Protein AF-A3VZJ2-F1 (afdb_monomer)

Radius of gyration: 33.28 Å; Cα contacts (8 Å, |Δi|>4): 11; chains: 1; bounding box: 48×32×100 Å

pLDDT: mean 75.69, std 14.57, range [44.88, 96.19]

Mean predicted aligned error: 19.46 Å

Secondary structure (DSSP, 8-state):
--SHHHHHTTHHHHHHHHHHSPPPPPHHHHHHHHHHHHHHHHHHHHHHHHHHHS----HHHHHHHHHTSHHHHHHHHHHHHHHHHHHH---TTS---TTHHHHHHH-HHHHHHHTS--

Foldseek 3Di:
DPDVVVVCPPCVVVVVVCVVPPDDDDPVVVVVVVVVVVVVVVVVVVVVVVVVVDDDPDPVRVVCVVCPHPVSVVVVVVVVVVCVVVVVPDPPVVVPPPPVVVCCVPPVPVVVVVVPPD

Sequence (118 aa):
MSDKDQDFAGLGAFFDAARAHPPAPSAELLARVLSDAEAEQVWITRRAETARAAPRAGLLEQLYRLLGGWPAMAGLTTAVVAGVWIGTALPEGLSGSGEAAYLVDITPEAVFELAGDF

Structure (mmCIF, N/CA/C/O backbone):
data_AF-A3VZJ2-F1
#
_entry.id   AF-A3VZJ2-F1
#
loop_
_atom_site.group_PDB
_atom_site.id
_atom_site.type_symbol
_atom_site.label_atom_id
_atom_site.label_alt_id
_atom_site.label_comp_id
_atom_site.label_asym_id
_atom_site.label_entity_id
_atom_site.label_seq_id
_atom_site.pdbx_PDB_ins_code
_atom_site.Cartn_x
_atom_site.Cartn_y
_atom_site.Cartn_z
_atom_site.occupancy
_atom_site.B_iso_or_equiv
_atom_site.auth_seq_id
_atom_site.auth_comp_id
_atom_site.auth_asym_id
_atom_site.auth_atom_id
_atom_site.pdbx_PDB_model_num
ATOM 1 N N . MET A 1 1 ? -18.557 -21.796 -16.611 1.00 44.88 1 MET A N 1
ATOM 2 C CA . MET A 1 1 ? -18.010 -20.632 -15.882 1.00 44.88 1 MET A CA 1
ATOM 3 C C . MET A 1 1 ? -19.068 -19.531 -15.889 1.00 44.88 1 MET A C 1
ATOM 5 O O . MET A 1 1 ? -18.962 -18.629 -16.697 1.00 44.88 1 MET A O 1
ATOM 9 N N . SER A 1 2 ? -20.149 -19.678 -15.106 1.00 50.41 2 SER A N 1
ATOM 10 C CA . SER A 1 2 ? -21.245 -18.683 -15.037 1.00 50.41 2 SER A CA 1
ATOM 11 C C . SER A 1 2 ? -22.181 -18.909 -13.832 1.00 50.41 2 SER A C 1
ATOM 13 O O . SER A 1 2 ? -23.387 -18.725 -13.951 1.00 50.41 2 SER A O 1
ATOM 15 N N . ASP A 1 3 ? -21.645 -19.363 -12.695 1.00 53.91 3 ASP A N 1
ATOM 16 C CA . ASP A 1 3 ? -22.448 -19.612 -11.478 1.00 53.91 3 ASP A CA 1
ATOM 17 C C . ASP A 1 3 ? -22.149 -18.589 -10.362 1.00 53.91 3 ASP A C 1
ATOM 19 O O . ASP A 1 3 ? -22.983 -18.302 -9.518 1.00 53.91 3 ASP A O 1
ATOM 23 N N . LYS A 1 4 ? -20.974 -17.939 -10.397 1.00 58.81 4 LYS A N 1
ATOM 24 C CA . LYS A 1 4 ? -20.523 -17.030 -9.325 1.00 58.81 4 LYS A CA 1
ATOM 25 C C . LYS A 1 4 ? -21.145 -15.631 -9.389 1.00 58.81 4 LYS A C 1
ATOM 27 O O . LYS A 1 4 ? -21.151 -14.938 -8.382 1.00 58.81 4 LYS A O 1
ATOM 32 N N . ASP A 1 5 ? -21.658 -15.212 -10.546 1.00 56.81 5 ASP A N 1
ATOM 33 C CA . ASP A 1 5 ? -22.167 -13.846 -10.741 1.00 56.81 5 ASP A CA 1
ATOM 34 C C . ASP A 1 5 ? -23.606 -13.667 -10.223 1.00 56.81 5 ASP A C 1
ATOM 36 O O . ASP A 1 5 ? -24.019 -12.550 -9.912 1.00 56.81 5 ASP A O 1
ATOM 40 N N . GLN A 1 6 ? -24.362 -14.763 -10.076 1.00 59.91 6 GLN A N 1
ATOM 41 C CA . GLN A 1 6 ? -25.724 -14.724 -9.531 1.00 59.91 6 GLN A CA 1
ATOM 42 C C . GLN A 1 6 ? -25.730 -14.565 -8.004 1.00 59.91 6 GLN A C 1
ATOM 44 O O . GLN A 1 6 ? -26.583 -13.850 -7.478 1.00 59.91 6 GLN A O 1
ATOM 49 N N . ASP A 1 7 ? -24.740 -15.136 -7.309 1.00 61.69 7 ASP A N 1
ATOM 50 C CA . ASP A 1 7 ? -24.616 -15.062 -5.846 1.00 61.69 7 ASP A CA 1
ATOM 51 C C . ASP A 1 7 ? -24.495 -13.619 -5.328 1.00 61.69 7 ASP A C 1
ATOM 53 O O . A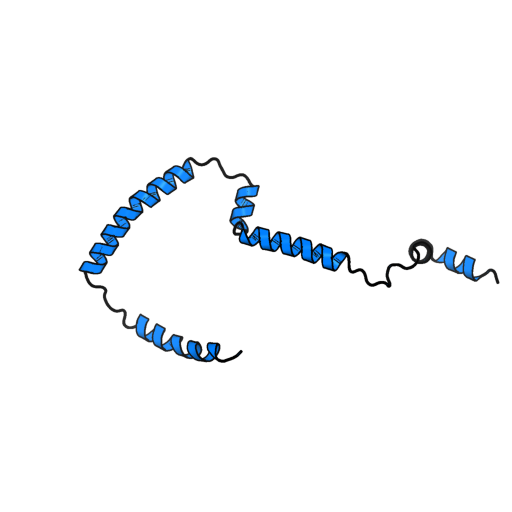SP A 1 7 ? -25.000 -13.301 -4.251 1.00 61.69 7 ASP A O 1
ATOM 57 N N . PHE A 1 8 ? -23.863 -12.718 -6.092 1.00 66.19 8 PHE A N 1
ATOM 58 C CA . PHE A 1 8 ? -23.605 -11.343 -5.649 1.00 66.19 8 PHE A CA 1
ATOM 59 C C . PHE A 1 8 ? -24.673 -10.319 -6.051 1.00 66.19 8 PHE A C 1
ATOM 61 O O . PHE A 1 8 ? -24.736 -9.239 -5.456 1.00 66.19 8 PHE A O 1
ATOM 68 N N . ALA A 1 9 ? -25.546 -10.651 -7.008 1.00 69.75 9 ALA A N 1
ATOM 69 C CA . ALA A 1 9 ? -26.524 -9.720 -7.580 1.00 69.75 9 ALA A CA 1
ATOM 70 C C . ALA A 1 9 ? -27.564 -9.200 -6.561 1.00 69.75 9 ALA A C 1
ATOM 72 O O . ALA A 1 9 ? -28.159 -8.146 -6.773 1.00 69.75 9 ALA A O 1
ATOM 73 N N . GLY A 1 10 ? -27.761 -9.900 -5.436 1.00 76.12 10 GLY A N 1
ATOM 74 C CA . GLY A 1 10 ? -28.715 -9.529 -4.382 1.00 76.12 10 GLY A CA 1
ATOM 75 C C . GLY A 1 10 ? -28.121 -8.842 -3.146 1.00 76.12 10 GLY A C 1
ATOM 76 O O . GLY A 1 10 ? -28.881 -8.328 -2.325 1.00 76.12 10 GLY A O 1
ATOM 77 N N . LEU A 1 11 ? -26.791 -8.800 -2.977 1.00 87.00 11 LEU A N 1
ATOM 78 C CA . LEU A 1 11 ? -26.179 -8.306 -1.730 1.00 87.00 11 LEU A CA 1
ATOM 79 C C . LEU A 1 11 ? -26.366 -6.806 -1.496 1.00 87.00 11 LEU A C 1
ATOM 81 O O . LEU A 1 11 ? -26.351 -6.371 -0.345 1.00 87.00 11 LEU A O 1
ATOM 85 N N . GLY A 1 12 ? -26.587 -6.022 -2.555 1.00 85.62 12 GLY A N 1
ATOM 86 C CA . GLY A 1 12 ? -26.798 -4.577 -2.444 1.00 85.62 12 GLY A CA 1
ATOM 87 C C . GLY A 1 12 ? -27.916 -4.223 -1.460 1.00 85.62 12 GLY A C 1
ATOM 88 O O . GLY A 1 12 ? -27.692 -3.448 -0.533 1.00 85.62 12 GLY A O 1
ATOM 89 N N . ALA A 1 13 ? -29.070 -4.887 -1.579 1.00 86.75 13 ALA A N 1
ATOM 90 C CA . ALA A 1 13 ? -30.209 -4.668 -0.690 1.00 86.75 13 ALA A CA 1
ATOM 91 C C . ALA A 1 13 ? -29.901 -5.035 0.776 1.00 86.75 13 ALA A C 1
ATOM 93 O O . ALA A 1 13 ? -30.327 -4.336 1.696 1.00 86.75 13 ALA A O 1
ATOM 94 N N . PHE A 1 14 ? -29.115 -6.093 1.010 1.00 86.81 14 PHE A N 1
ATOM 95 C CA . PHE A 1 14 ? -28.681 -6.479 2.356 1.00 86.81 14 PHE A CA 1
ATOM 96 C C . PHE A 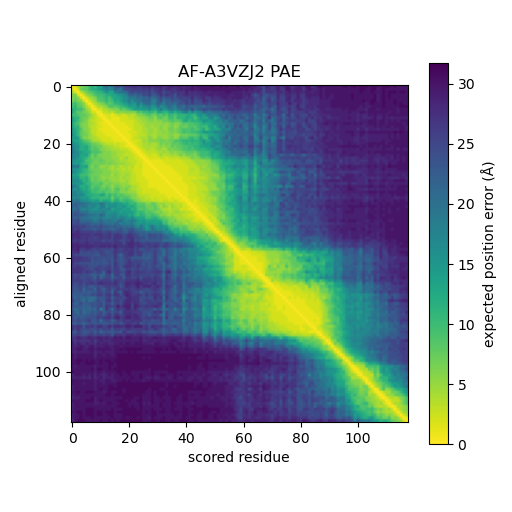1 14 ? -27.685 -5.474 2.954 1.00 86.81 14 PHE A C 1
ATOM 98 O O . PHE A 1 14 ? -27.781 -5.145 4.136 1.00 86.81 14 PHE A O 1
ATOM 105 N N . PHE A 1 15 ? -26.764 -4.932 2.153 1.00 90.31 15 PHE A N 1
ATOM 106 C CA . PHE A 1 15 ? -25.840 -3.884 2.597 1.00 90.31 15 PHE A CA 1
ATOM 107 C C . PHE A 1 15 ? -26.531 -2.539 2.841 1.00 90.31 15 PHE A C 1
ATOM 109 O O . PHE A 1 15 ? -26.120 -1.798 3.737 1.00 90.31 15 PHE A O 1
ATOM 116 N N . ASP A 1 16 ? -27.567 -2.205 2.070 1.00 91.00 16 ASP A N 1
ATOM 117 C CA . ASP A 1 16 ? -28.405 -1.026 2.311 1.00 91.00 16 ASP A CA 1
ATOM 118 C C . ASP A 1 16 ? -29.179 -1.166 3.629 1.00 91.00 16 ASP A C 1
ATOM 120 O O . ASP A 1 16 ? -29.153 -0.257 4.461 1.00 91.00 16 ASP A O 1
ATOM 124 N N . ALA A 1 17 ? -29.776 -2.335 3.880 1.00 88.12 17 ALA A N 1
ATOM 125 C CA . ALA A 1 17 ? -30.458 -2.631 5.140 1.00 88.12 17 ALA A CA 1
ATOM 126 C C . ALA A 1 17 ? -29.507 -2.583 6.351 1.00 88.12 17 ALA A C 1
ATOM 128 O O . ALA A 1 17 ? -29.858 -2.010 7.386 1.00 88.12 17 ALA A O 1
ATOM 129 N N . ALA A 1 18 ? -28.293 -3.126 6.211 1.00 87.75 18 ALA A N 1
ATOM 130 C CA . ALA A 1 18 ? -27.265 -3.094 7.252 1.00 87.75 18 ALA A CA 1
ATOM 131 C C . ALA A 1 18 ? -26.757 -1.670 7.542 1.00 87.75 18 ALA A C 1
ATOM 133 O O . ALA A 1 18 ? -26.512 -1.330 8.697 1.00 87.75 18 ALA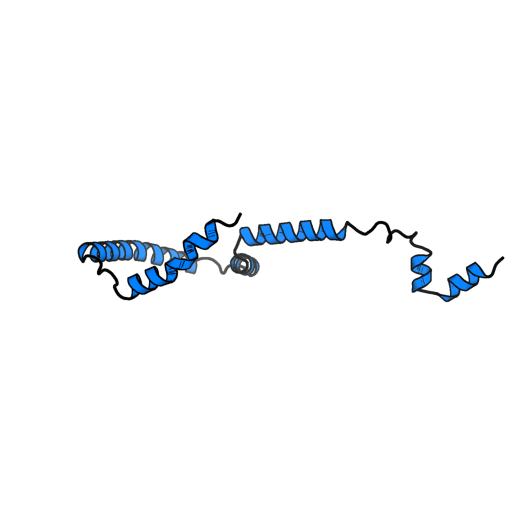 A O 1
ATOM 134 N N . ARG A 1 19 ? -26.637 -0.810 6.520 1.00 88.31 19 ARG A N 1
ATOM 135 C CA . ARG A 1 19 ? -26.285 0.610 6.703 1.00 88.31 19 ARG A CA 1
ATOM 136 C C . ARG A 1 19 ? -27.394 1.417 7.367 1.00 88.31 19 ARG A C 1
ATOM 138 O O . ARG A 1 19 ? -27.085 2.327 8.129 1.00 88.31 19 ARG A O 1
ATOM 145 N N . ALA A 1 20 ? -28.656 1.098 7.086 1.00 92.00 20 ALA A N 1
ATOM 146 C CA . ALA A 1 20 ? -29.798 1.755 7.717 1.00 92.00 20 ALA A CA 1
ATOM 147 C C . ALA A 1 20 ? -29.918 1.421 9.216 1.00 92.00 20 ALA A C 1
ATOM 149 O O . ALA A 1 20 ? -30.409 2.242 9.986 1.00 92.00 20 ALA A O 1
ATOM 150 N N . HIS A 1 21 ? -29.439 0.245 9.635 1.00 87.00 21 HIS A N 1
ATOM 151 C CA . HIS A 1 21 ? -29.499 -0.222 11.022 1.00 87.00 21 HIS A CA 1
ATOM 152 C C . HIS A 1 21 ? -28.122 -0.688 11.505 1.00 87.00 21 HIS A C 1
ATOM 154 O O . HIS A 1 21 ? -27.906 -1.889 11.699 1.00 87.00 21 HIS A O 1
ATOM 160 N N . PRO A 1 22 ? -27.170 0.242 11.696 1.00 84.19 22 PRO A N 1
ATOM 161 C CA . PRO A 1 22 ? -25.838 -0.127 12.131 1.00 84.19 22 PRO A CA 1
ATOM 162 C C . PRO A 1 22 ? -25.905 -0.678 13.564 1.00 84.19 22 PRO A C 1
ATOM 164 O O . PRO A 1 22 ? -26.420 0.000 14.459 1.00 84.19 22 PRO A O 1
ATOM 167 N N . PRO A 1 23 ? -25.388 -1.891 13.822 1.00 84.38 23 PRO A N 1
ATOM 168 C CA . PRO A 1 23 ? -25.292 -2.397 15.179 1.00 84.38 23 PRO A CA 1
ATOM 169 C C . PRO A 1 23 ? -24.307 -1.532 15.970 1.00 84.38 23 PRO A C 1
ATOM 171 O O . PRO A 1 23 ? -23.184 -1.283 15.528 1.00 84.38 23 PRO A O 1
ATOM 174 N N . ALA A 1 24 ? -24.724 -1.076 17.151 1.00 88.69 24 ALA A N 1
ATOM 175 C CA . ALA A 1 24 ? -23.835 -0.340 18.036 1.00 88.69 24 ALA A 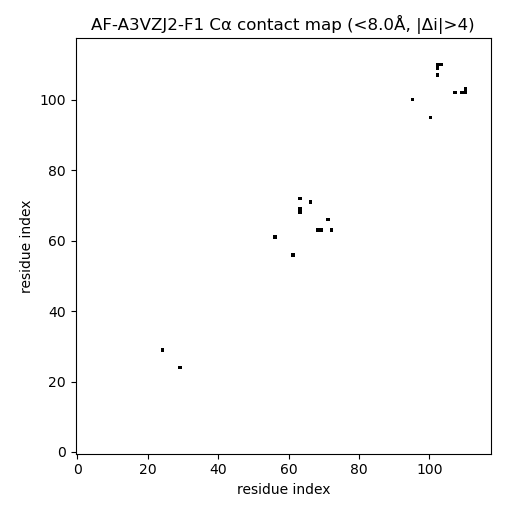CA 1
ATOM 176 C C . ALA A 1 24 ? -22.770 -1.301 18.605 1.00 88.69 24 ALA A C 1
ATOM 178 O O . ALA A 1 24 ? -23.135 -2.323 19.197 1.00 88.69 24 ALA A O 1
ATOM 179 N N . PRO A 1 25 ? -21.466 -1.010 18.445 1.00 89.25 25 PRO A N 1
ATOM 180 C CA . PRO A 1 25 ? -20.421 -1.800 19.082 1.00 89.25 25 PRO A CA 1
ATOM 181 C C . PRO A 1 25 ? -20.504 -1.659 20.607 1.00 89.25 25 PRO A C 1
ATOM 183 O O . PRO A 1 25 ? -20.909 -0.618 21.129 1.00 89.25 25 PRO A O 1
ATOM 186 N N . SER A 1 26 ? -20.105 -2.703 21.337 1.00 94.19 26 SER A N 1
ATOM 187 C CA . SER A 1 26 ? -20.060 -2.635 22.798 1.00 94.19 26 SER A CA 1
ATOM 188 C C . SER A 1 26 ? -19.001 -1.633 23.269 1.00 94.19 26 SER A C 1
ATOM 190 O O . SER A 1 26 ? -17.966 -1.441 22.625 1.00 94.19 26 SER A O 1
ATOM 192 N N . ALA A 1 27 ? -19.240 -1.007 24.423 1.00 93.75 27 ALA A N 1
ATOM 193 C CA . ALA A 1 27 ? -18.299 -0.052 25.006 1.00 93.75 27 ALA A CA 1
ATOM 194 C C . ALA A 1 27 ? -16.927 -0.691 25.295 1.00 93.75 27 ALA A C 1
ATOM 196 O O . ALA A 1 27 ? -15.895 -0.070 25.054 1.00 93.75 27 ALA A O 1
ATOM 197 N N . GLU A 1 28 ? -16.909 -1.952 25.739 1.00 95.44 28 GLU A N 1
ATOM 198 C CA . GLU A 1 28 ? -15.671 -2.707 25.973 1.00 95.44 28 GLU A CA 1
ATOM 199 C C . GLU A 1 28 ? -14.868 -2.931 24.687 1.00 95.44 28 GLU A C 1
ATOM 201 O O . GLU A 1 28 ? -13.644 -2.794 24.688 1.00 95.44 28 GLU A O 1
ATOM 206 N N . LEU A 1 29 ? -15.546 -3.239 23.573 1.00 94.00 29 LEU A N 1
ATOM 207 C CA . LEU A 1 29 ? -14.887 -3.401 22.280 1.00 94.00 29 LEU A CA 1
ATOM 208 C C . LEU A 1 29 ? -14.249 -2.084 21.835 1.00 94.00 29 LEU A C 1
ATOM 210 O O . LEU A 1 29 ? -13.087 -2.080 21.436 1.00 94.00 29 LEU A O 1
ATOM 214 N N . LEU A 1 30 ? -14.984 -0.972 21.934 1.00 96.06 30 LEU A N 1
ATOM 215 C CA . LEU A 1 30 ? -14.463 0.351 21.584 1.00 96.06 30 LEU A CA 1
ATOM 216 C C . LEU A 1 30 ? -13.261 0.740 22.448 1.00 96.06 30 LEU A C 1
ATOM 218 O O . LEU A 1 30 ? -12.265 1.218 21.909 1.00 96.06 30 LEU A O 1
ATOM 222 N N . ALA A 1 31 ? -13.320 0.495 23.758 1.00 96.19 31 ALA A N 1
ATOM 223 C CA . ALA A 1 31 ? -12.209 0.768 24.667 1.00 96.19 31 ALA A CA 1
ATOM 224 C C . ALA A 1 31 ? -10.951 -0.029 24.289 1.00 96.19 31 ALA A C 1
ATOM 226 O O . ALA A 1 31 ? -9.851 0.521 24.281 1.00 96.19 31 ALA A O 1
ATOM 227 N N . ARG A 1 32 ? -11.108 -1.304 23.908 1.00 95.00 32 ARG A N 1
ATOM 228 C CA . ARG A 1 32 ? -9.980 -2.129 23.456 1.00 95.00 32 ARG A CA 1
ATOM 229 C C . ARG A 1 32 ? -9.407 -1.652 22.123 1.00 95.00 32 ARG A C 1
ATOM 231 O O . ARG A 1 32 ? -8.196 -1.540 22.008 1.00 95.00 32 ARG A O 1
ATOM 238 N N . VAL A 1 33 ? -10.256 -1.301 21.154 1.00 95.94 33 VAL A N 1
ATOM 239 C CA . VAL A 1 33 ? -9.807 -0.740 19.865 1.00 95.94 33 VAL A CA 1
ATOM 240 C C . VAL A 1 33 ? -9.035 0.565 20.066 1.00 95.94 33 VAL A C 1
ATOM 242 O O . VAL A 1 33 ? -8.014 0.767 19.416 1.00 95.94 33 VAL A O 1
ATOM 245 N N . LEU A 1 34 ? -9.492 1.439 20.966 1.00 95.38 34 LEU A N 1
ATOM 246 C CA . LEU A 1 34 ? -8.788 2.680 21.302 1.00 95.38 34 LEU A CA 1
ATOM 247 C C . LEU A 1 34 ? -7.418 2.397 21.930 1.00 95.38 34 LEU A C 1
ATOM 249 O O .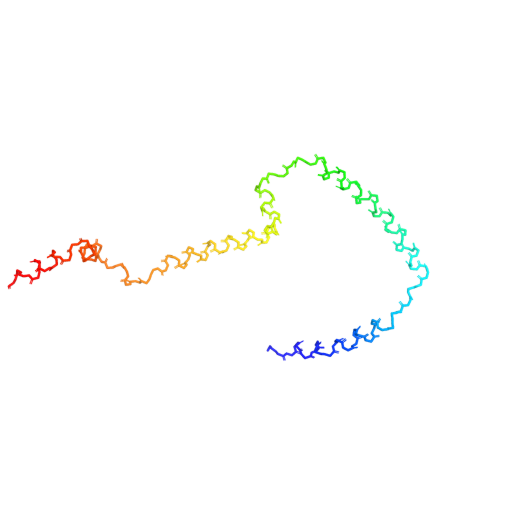 LEU A 1 34 ? -6.428 2.976 21.494 1.00 95.38 34 LEU A O 1
ATOM 253 N N . SER A 1 35 ? -7.345 1.462 22.880 1.00 93.56 35 SER A N 1
ATOM 254 C CA . SER A 1 35 ? -6.075 1.056 23.493 1.00 93.56 35 SER A CA 1
ATOM 255 C C . SER A 1 35 ? -5.096 0.455 22.478 1.00 93.56 35 SER A C 1
ATOM 257 O O . SER A 1 35 ? -3.905 0.762 22.524 1.00 93.56 35 SER A O 1
ATOM 259 N N . ASP A 1 36 ? -5.580 -0.377 21.554 1.00 92.94 36 ASP A N 1
ATOM 260 C CA . ASP A 1 36 ? -4.755 -0.952 20.486 1.00 92.94 36 ASP A CA 1
ATOM 261 C C . ASP A 1 36 ? -4.282 0.141 19.514 1.00 92.94 36 ASP A C 1
ATOM 263 O O . ASP A 1 36 ? -3.118 0.170 19.112 1.00 92.94 36 ASP A O 1
ATOM 267 N N . ALA A 1 37 ? -5.160 1.089 19.173 1.00 91.88 37 ALA A N 1
ATOM 268 C CA . ALA A 1 37 ? -4.816 2.215 18.313 1.00 91.88 37 ALA A CA 1
ATOM 269 C C . ALA A 1 37 ? -3.737 3.110 18.940 1.00 91.88 37 ALA A C 1
ATOM 271 O O . ALA A 1 37 ? -2.826 3.540 18.235 1.00 91.88 37 ALA A O 1
ATOM 272 N N . GLU A 1 38 ? -3.796 3.370 20.247 1.00 92.56 38 GLU A N 1
ATOM 273 C CA . GLU A 1 38 ? -2.752 4.107 20.973 1.00 92.56 38 GLU A CA 1
ATOM 274 C C . GLU A 1 38 ? -1.401 3.376 20.928 1.00 92.56 38 GLU A C 1
ATOM 276 O O . GLU A 1 38 ? -0.365 4.001 20.680 1.00 92.56 38 GLU A O 1
ATOM 281 N N . ALA A 1 39 ? -1.400 2.050 21.091 1.00 88.19 39 ALA A N 1
ATOM 282 C CA . ALA A 1 39 ? -0.187 1.241 20.977 1.00 88.19 39 ALA A CA 1
ATOM 283 C C . ALA A 1 39 ? 0.420 1.307 19.560 1.00 88.19 39 ALA A C 1
ATOM 285 O O . ALA A 1 39 ? 1.637 1.453 19.404 1.00 88.19 39 ALA A O 1
ATOM 286 N N . GLU A 1 40 ? -0.422 1.276 18.525 1.00 89.81 40 GLU A N 1
ATOM 287 C CA . GLU A 1 40 ? 0.001 1.401 17.125 1.00 89.81 40 GLU A CA 1
ATOM 288 C C . GLU A 1 40 ? 0.454 2.822 16.757 1.00 89.81 40 GLU A C 1
ATOM 290 O O . GLU A 1 40 ? 1.399 2.986 15.981 1.00 89.81 40 GLU A O 1
ATOM 295 N N . GLN A 1 41 ? -0.132 3.873 17.340 1.00 86.00 41 GLN A N 1
ATOM 296 C CA . GLN A 1 41 ? 0.279 5.263 17.088 1.00 86.00 41 GLN A CA 1
ATOM 297 C C . GLN A 1 41 ? 1.755 5.506 17.425 1.00 86.00 41 GLN A C 1
ATOM 299 O O . GLN A 1 41 ? 2.447 6.227 16.696 1.00 86.00 41 GLN A O 1
ATOM 304 N N . VAL A 1 42 ? 2.273 4.869 18.480 1.00 81.56 42 VAL A N 1
ATOM 305 C CA . VAL A 1 42 ? 3.702 4.923 18.833 1.00 81.56 42 VAL A CA 1
ATOM 306 C C . VAL A 1 42 ? 4.560 4.314 17.720 1.00 81.56 42 VAL A C 1
ATOM 308 O O . VAL A 1 42 ? 5.591 4.879 17.345 1.00 81.56 42 VAL A O 1
ATOM 311 N N . TRP A 1 43 ? 4.128 3.188 17.154 1.00 78.81 43 TRP A N 1
ATOM 312 C CA . TRP A 1 43 ? 4.815 2.516 16.051 1.00 78.81 43 TRP A CA 1
ATOM 313 C C . TRP A 1 43 ? 4.776 3.325 14.754 1.00 78.81 43 TRP A C 1
ATOM 315 O O . TRP A 1 43 ? 5.808 3.478 14.093 1.00 78.81 43 TRP A O 1
ATOM 325 N N . ILE A 1 44 ? 3.615 3.883 14.412 1.00 82.56 44 ILE A N 1
ATOM 326 C CA . ILE A 1 44 ? 3.421 4.735 13.232 1.00 82.56 44 ILE A CA 1
ATOM 327 C C . ILE A 1 44 ? 4.305 5.979 13.327 1.00 82.56 44 ILE A C 1
ATOM 329 O O . ILE A 1 44 ? 4.991 6.311 12.360 1.00 82.56 44 ILE A O 1
ATOM 333 N N . THR A 1 45 ? 4.354 6.627 14.493 1.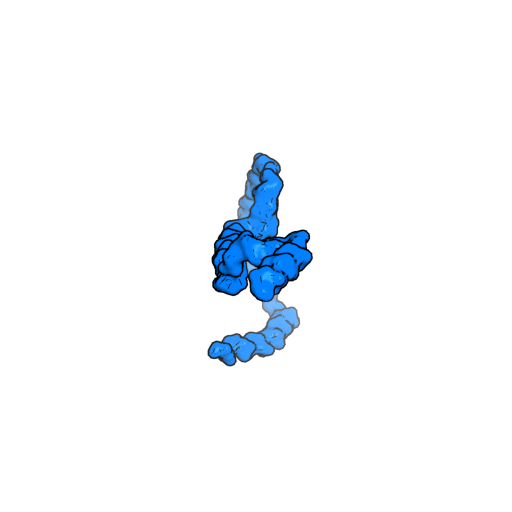00 80.06 45 THR A N 1
ATOM 334 C CA . THR A 1 45 ? 5.172 7.832 14.710 1.00 80.06 45 THR A CA 1
ATOM 335 C C . THR A 1 45 ? 6.659 7.532 14.526 1.00 80.06 45 THR A C 1
ATOM 337 O O . THR A 1 45 ? 7.329 8.213 13.750 1.00 80.06 45 THR A O 1
ATOM 340 N N . ARG A 1 46 ? 7.171 6.440 15.112 1.00 75.62 46 ARG A N 1
ATOM 341 C CA . ARG A 1 46 ? 8.570 6.007 14.909 1.00 75.62 46 ARG A CA 1
ATOM 342 C C .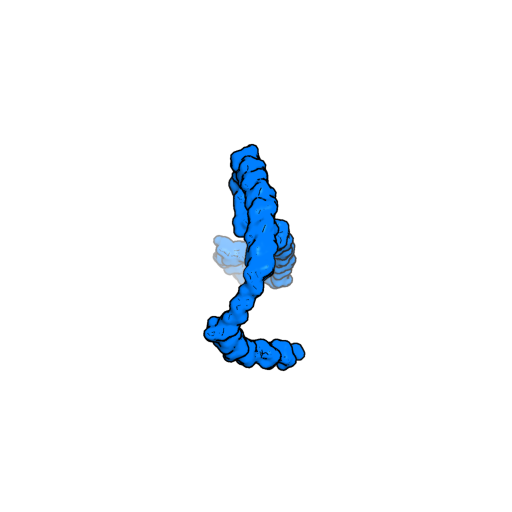 ARG A 1 46 ? 8.881 5.669 13.447 1.00 75.62 46 ARG A C 1
ATOM 344 O O . ARG A 1 46 ? 9.968 5.968 12.945 1.00 75.62 46 ARG A O 1
ATOM 351 N N . ARG A 1 47 ? 7.936 5.054 12.729 1.00 73.25 47 ARG A N 1
ATOM 352 C CA . ARG A 1 47 ? 8.071 4.788 11.286 1.00 73.25 47 ARG A CA 1
ATOM 353 C C . ARG A 1 47 ? 8.083 6.072 10.456 1.00 73.25 47 ARG A C 1
ATOM 355 O O . ARG A 1 47 ? 8.840 6.172 9.495 1.00 73.25 47 ARG A O 1
ATOM 362 N N . ALA A 1 48 ? 7.271 7.056 10.822 1.00 72.19 48 ALA A N 1
ATOM 363 C CA . ALA A 1 48 ? 7.241 8.351 10.153 1.00 72.19 48 ALA A CA 1
ATOM 364 C C . ALA A 1 48 ? 8.549 9.133 10.372 1.00 72.19 48 ALA A C 1
ATOM 366 O O . ALA A 1 48 ? 9.076 9.723 9.429 1.00 72.19 48 ALA A O 1
ATOM 367 N N . GLU A 1 49 ? 9.114 9.089 11.579 1.00 71.06 49 GLU A N 1
ATOM 368 C CA . GLU A 1 49 ? 10.413 9.698 11.897 1.00 71.06 49 GLU A CA 1
ATOM 369 C C . GLU A 1 49 ? 11.558 9.055 11.105 1.00 71.06 49 GLU A C 1
ATOM 371 O O . GLU A 1 49 ? 12.360 9.757 10.487 1.00 71.06 49 GLU A O 1
ATOM 376 N N . THR A 1 50 ? 11.596 7.723 11.040 1.00 64.88 50 THR A N 1
ATOM 377 C CA . THR A 1 50 ? 12.597 6.989 10.244 1.00 64.88 50 THR A CA 1
ATOM 378 C C . THR A 1 50 ? 12.441 7.225 8.740 1.00 64.88 50 THR A C 1
ATOM 380 O O . THR A 1 50 ? 13.442 7.396 8.046 1.00 64.88 50 THR A O 1
ATOM 383 N N . ALA A 1 51 ? 11.212 7.336 8.226 1.00 62.19 51 ALA A N 1
ATOM 384 C CA . ALA A 1 51 ? 10.961 7.704 6.830 1.00 62.19 51 ALA A CA 1
ATOM 385 C C . ALA A 1 51 ? 11.393 9.146 6.502 1.00 62.19 51 ALA A C 1
ATOM 387 O O . ALA A 1 51 ? 11.811 9.421 5.380 1.00 62.19 51 ALA A O 1
ATOM 388 N N . ARG A 1 52 ? 11.327 10.068 7.471 1.00 60.84 52 ARG A N 1
ATOM 389 C CA . ARG A 1 52 ? 11.776 11.462 7.313 1.00 60.84 52 ARG A CA 1
ATOM 390 C C . ARG A 1 52 ? 13.301 11.601 7.328 1.00 60.84 52 ARG A C 1
ATOM 392 O O . ARG A 1 52 ? 13.822 12.545 6.742 1.00 60.84 52 ARG A O 1
ATOM 399 N N . ALA A 1 53 ? 13.992 10.665 7.978 1.00 61.56 53 ALA A N 1
ATOM 400 C CA . ALA A 1 53 ? 15.450 10.560 7.984 1.00 61.56 53 ALA A CA 1
ATOM 401 C C . ALA A 1 53 ? 16.013 9.803 6.766 1.00 61.56 53 ALA A C 1
ATOM 403 O O . ALA A 1 53 ? 17.223 9.832 6.537 1.00 61.56 53 ALA A O 1
ATOM 404 N N . ALA A 1 54 ? 15.163 9.133 5.979 1.00 62.88 54 ALA A N 1
ATOM 405 C CA . ALA A 1 54 ? 15.600 8.456 4.768 1.00 62.88 54 ALA A CA 1
ATOM 406 C C . ALA A 1 54 ? 16.073 9.485 3.720 1.00 62.88 54 ALA A C 1
ATOM 408 O O . ALA A 1 54 ? 15.420 10.519 3.530 1.00 62.88 54 ALA A O 1
ATOM 409 N N . PRO A 1 55 ? 17.197 9.231 3.022 1.00 67.50 55 PRO A N 1
ATOM 410 C CA . PRO A 1 55 ? 17.626 10.082 1.921 1.00 67.50 55 PRO A CA 1
ATOM 411 C C . PRO A 1 55 ? 16.495 10.190 0.895 1.00 67.50 55 PRO A C 1
ATOM 413 O O . PRO A 1 55 ? 15.753 9.232 0.673 1.00 67.50 55 PRO A O 1
ATOM 416 N N . ARG A 1 56 ? 16.334 11.372 0.284 1.00 70.12 56 ARG A N 1
ATOM 417 C CA . ARG A 1 56 ? 15.320 11.594 -0.754 1.00 70.12 56 ARG A CA 1
ATOM 418 C C . ARG A 1 56 ? 15.502 10.536 -1.842 1.00 70.12 56 ARG A C 1
ATOM 420 O O . ARG A 1 56 ? 16.483 10.591 -2.578 1.00 70.12 56 ARG A O 1
ATOM 427 N N . ALA A 1 57 ? 14.559 9.598 -1.904 1.00 66.69 57 ALA A N 1
ATOM 428 C CA . ALA A 1 57 ? 14.495 8.555 -2.915 1.00 66.69 57 ALA A CA 1
ATOM 429 C C . ALA A 1 57 ? 14.746 9.168 -4.299 1.00 66.69 57 ALA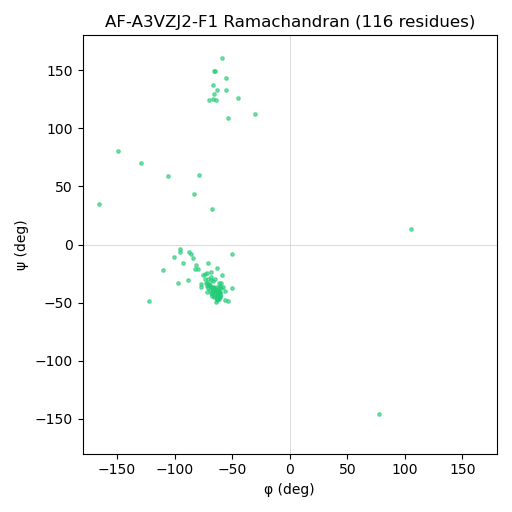 A C 1
ATOM 431 O O . ALA A 1 57 ? 14.101 10.161 -4.667 1.00 66.69 57 ALA A O 1
ATOM 432 N N . GLY A 1 58 ? 15.710 8.611 -5.034 1.00 81.88 58 GLY A N 1
ATOM 433 C CA . GLY A 1 58 ? 16.070 9.096 -6.365 1.00 81.88 58 GLY A CA 1
ATOM 434 C C . GLY A 1 58 ? 14.870 9.056 -7.316 1.00 81.88 58 GLY A C 1
ATOM 435 O O . GLY A 1 58 ? 13.908 8.324 -7.084 1.00 81.88 58 GLY A O 1
ATOM 436 N N . LEU A 1 59 ? 14.919 9.820 -8.413 1.00 81.75 59 LEU A N 1
ATOM 437 C CA . LEU A 1 59 ? 13.835 9.867 -9.411 1.00 81.75 59 LEU A CA 1
ATOM 438 C C . LEU A 1 59 ? 13.387 8.469 -9.876 1.00 81.75 59 LEU A C 1
ATOM 440 O O . LEU A 1 59 ? 12.194 8.228 -10.033 1.00 81.75 59 LEU A O 1
ATOM 444 N N . LEU A 1 60 ? 14.328 7.532 -10.024 1.00 79.81 60 LEU A N 1
ATOM 445 C CA . LEU A 1 60 ? 14.048 6.140 -10.393 1.00 79.81 60 LEU A CA 1
ATOM 446 C C . LEU A 1 60 ? 13.256 5.378 -9.324 1.00 79.81 60 LEU A C 1
ATOM 448 O O . LEU A 1 60 ? 12.357 4.611 -9.652 1.00 79.81 60 LEU A O 1
ATOM 452 N N . GLU A 1 61 ? 13.550 5.603 -8.046 1.00 80.56 61 GLU A N 1
ATOM 453 C CA . GLU A 1 61 ? 12.847 4.959 -6.934 1.00 80.56 61 GLU A CA 1
ATOM 454 C C . GLU A 1 61 ? 11.435 5.536 -6.760 1.00 80.56 61 GLU A C 1
ATOM 456 O O . GLU A 1 61 ? 10.490 4.808 -6.451 1.00 80.56 61 GLU A O 1
ATOM 461 N N . GLN A 1 62 ? 11.259 6.831 -7.043 1.00 79.62 62 GLN A N 1
ATOM 462 C CA . GLN A 1 62 ? 9.934 7.444 -7.142 1.00 79.62 62 GLN A CA 1
ATOM 463 C C . GLN A 1 62 ? 9.135 6.872 -8.312 1.00 79.62 62 GLN A C 1
ATOM 465 O O . GLN A 1 62 ? 7.974 6.524 -8.117 1.00 79.62 62 GLN A O 1
ATOM 470 N N . LEU A 1 63 ? 9.746 6.708 -9.490 1.00 79.44 63 LEU A N 1
ATOM 471 C CA . LEU A 1 63 ? 9.087 6.101 -10.648 1.00 79.44 63 LEU A CA 1
ATOM 472 C C . LEU A 1 63 ? 8.695 4.643 -10.366 1.00 79.44 63 LEU A C 1
ATOM 474 O O . LEU A 1 63 ? 7.575 4.237 -10.657 1.00 79.44 63 LEU A O 1
ATOM 478 N N . TYR A 1 64 ? 9.579 3.877 -9.721 1.00 81.94 64 TYR A N 1
ATOM 479 C CA . TYR A 1 64 ? 9.318 2.501 -9.295 1.00 81.94 64 TYR A CA 1
ATOM 480 C C . TYR A 1 64 ? 8.156 2.410 -8.295 1.00 81.94 64 TYR A C 1
ATOM 482 O O . TYR A 1 64 ? 7.273 1.566 -8.450 1.00 81.94 64 TYR A O 1
ATOM 490 N N . ARG A 1 65 ? 8.102 3.304 -7.296 1.00 78.50 65 ARG A N 1
ATOM 491 C CA . ARG A 1 65 ? 6.970 3.383 -6.354 1.00 78.50 65 ARG A CA 1
ATOM 492 C C . ARG A 1 65 ? 5.679 3.829 -7.034 1.00 78.50 65 ARG A C 1
ATOM 494 O O . ARG A 1 65 ? 4.626 3.298 -6.697 1.00 78.50 65 ARG A O 1
ATOM 501 N N . LEU A 1 66 ? 5.754 4.764 -7.980 1.00 78.44 66 LEU A N 1
ATOM 502 C CA . LEU A 1 66 ? 4.596 5.281 -8.711 1.00 78.44 66 LEU A CA 1
ATOM 503 C C . LEU A 1 66 ? 3.982 4.226 -9.637 1.00 78.44 66 LEU A C 1
ATOM 505 O O . LEU A 1 66 ? 2.764 4.146 -9.745 1.00 78.44 66 LEU A O 1
ATOM 509 N N . LEU A 1 67 ? 4.813 3.385 -10.257 1.00 80.12 67 LEU A N 1
ATOM 510 C CA . LEU A 1 67 ? 4.355 2.279 -11.099 1.00 80.12 67 LEU A CA 1
ATOM 511 C C . LEU A 1 67 ? 3.707 1.138 -10.296 1.00 80.12 67 LEU A C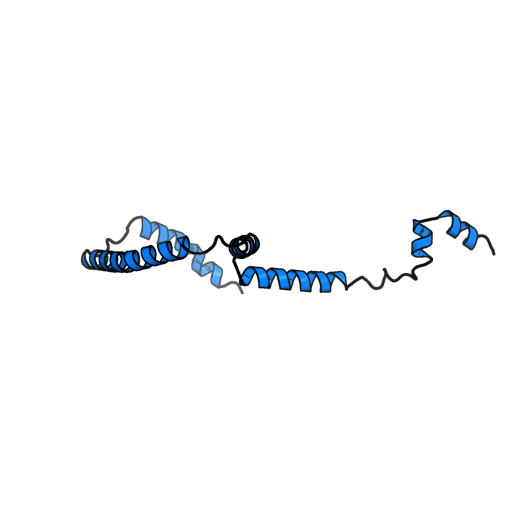 1
ATOM 513 O O . LEU A 1 67 ? 3.002 0.330 -10.887 1.00 80.12 67 LEU A O 1
ATOM 517 N N . GLY A 1 68 ? 3.896 1.076 -8.973 1.00 79.25 68 GLY A N 1
ATOM 518 C CA . GLY A 1 68 ? 3.337 0.022 -8.114 1.00 79.25 68 GLY A CA 1
ATOM 519 C C . GLY A 1 68 ? 4.357 -1.018 -7.643 1.00 79.25 68 GLY A C 1
ATOM 520 O O . GLY A 1 68 ? 3.977 -2.060 -7.112 1.00 79.25 68 GLY A O 1
ATOM 521 N N . GLY A 1 69 ? 5.655 -0.742 -7.803 1.00 81.00 69 GLY A N 1
ATOM 522 C CA . GLY A 1 69 ? 6.746 -1.586 -7.323 1.00 81.00 69 GLY A CA 1
ATOM 523 C C . GLY A 1 69 ? 7.005 -2.821 -8.191 1.00 81.00 69 GLY A C 1
ATOM 524 O O . GLY A 1 69 ? 6.873 -2.794 -9.414 1.00 81.00 69 GLY A O 1
ATOM 525 N N . TRP A 1 70 ? 7.400 -3.921 -7.547 1.00 80.56 70 TRP A N 1
ATOM 526 C CA . TRP A 1 70 ? 7.852 -5.153 -8.207 1.00 80.56 70 TRP A CA 1
ATOM 527 C C . TRP A 1 70 ? 6.846 -5.763 -9.207 1.00 80.56 70 TRP A C 1
ATOM 529 O O . TRP A 1 70 ? 7.276 -6.163 -10.292 1.00 80.56 70 TRP A O 1
ATOM 539 N N . PRO A 1 71 ? 5.520 -5.784 -8.936 1.00 80.62 71 PRO A N 1
ATOM 540 C CA . PRO A 1 71 ? 4.540 -6.305 -9.892 1.00 80.62 71 PRO A CA 1
ATOM 541 C C . PRO A 1 71 ? 4.536 -5.547 -11.225 1.00 80.62 71 PRO A C 1
ATOM 543 O O . PRO A 1 71 ? 4.391 -6.149 -12.287 1.00 80.62 71 PRO A O 1
ATOM 546 N N . ALA A 1 72 ? 4.751 -4.231 -11.190 1.00 83.12 72 ALA A N 1
ATOM 547 C CA . ALA A 1 72 ? 4.763 -3.406 -12.390 1.00 83.12 72 ALA A CA 1
ATOM 548 C C . ALA A 1 72 ? 6.004 -3.650 -13.258 1.00 83.12 72 ALA A C 1
ATOM 550 O O . ALA A 1 72 ? 5.906 -3.664 -14.482 1.00 83.12 72 ALA A O 1
ATOM 551 N N . MET A 1 73 ? 7.162 -3.910 -12.641 1.00 87.06 73 MET A N 1
ATOM 552 C CA . MET A 1 73 ? 8.382 -4.286 -13.368 1.00 87.06 73 MET A CA 1
ATOM 553 C C . MET A 1 73 ? 8.265 -5.661 -14.026 1.00 87.06 73 MET A C 1
ATOM 555 O O . MET A 1 73 ? 8.738 -5.843 -15.148 1.00 87.06 73 MET A O 1
ATOM 559 N N . ALA A 1 74 ? 7.596 -6.613 -13.370 1.00 88.19 74 ALA A N 1
ATOM 560 C CA . ALA A 1 74 ? 7.292 -7.908 -13.972 1.00 88.19 74 ALA A CA 1
ATOM 561 C C . ALA A 1 74 ? 6.402 -7.748 -15.217 1.00 88.19 74 ALA A C 1
ATOM 563 O O . ALA A 1 74 ? 6.692 -8.328 -16.266 1.00 88.19 74 ALA A O 1
ATOM 564 N N . GLY A 1 75 ? 5.374 -6.895 -15.138 1.00 89.88 75 GLY A N 1
ATOM 565 C CA . GLY A 1 75 ? 4.533 -6.539 -16.283 1.00 89.88 75 GLY A CA 1
ATOM 566 C C . GLY A 1 75 ? 5.316 -5.863 -17.412 1.00 89.88 75 GLY A C 1
ATOM 567 O O . GLY A 1 75 ? 5.216 -6.289 -18.559 1.00 89.88 75 GLY A O 1
ATOM 568 N N . LEU A 1 76 ? 6.155 -4.872 -17.091 1.00 89.62 76 LEU A N 1
ATOM 569 C CA . LEU A 1 76 ? 6.998 -4.165 -18.064 1.00 89.62 76 LEU A CA 1
ATOM 570 C C . LEU A 1 76 ? 7.965 -5.117 -18.778 1.00 89.62 76 LEU A C 1
ATOM 572 O O . LEU A 1 76 ? 8.079 -5.084 -19.999 1.00 89.62 76 LEU A O 1
ATOM 576 N N . THR A 1 77 ? 8.620 -6.000 -18.025 1.00 94.38 77 THR A N 1
ATOM 577 C CA . THR A 1 77 ? 9.538 -7.005 -18.579 1.00 94.38 77 THR A CA 1
ATOM 578 C C . THR A 1 77 ? 8.794 -7.955 -19.513 1.00 94.38 77 THR A C 1
ATOM 580 O O . THR A 1 77 ? 9.248 -8.215 -20.624 1.00 94.38 77 THR A O 1
ATOM 583 N N . THR A 1 78 ? 7.611 -8.419 -19.102 1.00 93.44 78 THR A N 1
ATOM 584 C CA . THR A 1 78 ? 6.758 -9.284 -19.930 1.00 93.44 78 THR A CA 1
ATOM 585 C C . THR A 1 78 ? 6.313 -8.570 -21.206 1.00 93.44 78 THR A C 1
ATOM 587 O O . THR A 1 78 ? 6.349 -9.167 -22.277 1.00 93.44 78 THR A O 1
ATOM 590 N N . ALA A 1 79 ? 5.953 -7.286 -21.125 1.00 93.38 79 ALA A N 1
ATOM 591 C CA . ALA A 1 79 ? 5.581 -6.478 -22.283 1.00 93.38 79 ALA A CA 1
ATOM 592 C C . ALA A 1 79 ? 6.751 -6.291 -23.263 1.00 93.38 79 ALA A C 1
ATOM 594 O O . ALA A 1 79 ? 6.546 -6.382 -24.469 1.00 93.38 79 ALA A O 1
ATOM 595 N N . VAL A 1 80 ? 7.977 -6.095 -22.765 1.00 94.69 80 VAL A N 1
ATOM 596 C CA . VAL A 1 80 ? 9.187 -6.038 -23.605 1.00 94.69 80 VAL A CA 1
ATOM 597 C C . VAL A 1 80 ? 9.426 -7.376 -24.304 1.00 94.69 80 VAL A C 1
ATOM 599 O O . VAL A 1 80 ? 9.618 -7.397 -25.515 1.00 94.69 80 VAL A O 1
ATOM 602 N N . VAL A 1 81 ? 9.363 -8.494 -23.575 1.00 95.56 81 VAL A N 1
ATOM 603 C CA . VAL A 1 81 ? 9.532 -9.840 -24.153 1.00 95.56 81 VAL A CA 1
ATOM 604 C C . VAL A 1 81 ? 8.458 -10.128 -25.202 1.00 95.56 81 VAL A C 1
ATOM 606 O O . VAL A 1 81 ? 8.777 -10.607 -26.287 1.00 95.56 81 VAL A O 1
ATOM 609 N N . ALA A 1 82 ? 7.200 -9.787 -24.918 1.00 93.38 82 ALA A N 1
ATOM 610 C CA . ALA A 1 82 ? 6.100 -9.926 -25.867 1.00 93.38 82 ALA A CA 1
ATOM 611 C C . ALA A 1 82 ? 6.292 -9.030 -27.100 1.00 93.38 82 ALA A C 1
ATOM 613 O O . ALA A 1 82 ? 6.069 -9.478 -28.220 1.00 93.38 82 ALA A O 1
ATOM 614 N N . GLY A 1 83 ? 6.751 -7.791 -26.913 1.00 89.44 83 GLY A N 1
ATOM 615 C CA . GLY A 1 83 ? 7.058 -6.868 -28.003 1.00 89.44 83 GLY A CA 1
ATOM 616 C C . GLY A 1 83 ? 8.174 -7.383 -28.908 1.00 89.44 83 GLY A C 1
ATOM 617 O O . GLY A 1 83 ? 8.042 -7.315 -30.125 1.00 89.44 83 GLY A O 1
ATOM 618 N N . VAL A 1 84 ? 9.232 -7.962 -28.332 1.00 90.06 84 VAL A N 1
ATOM 619 C CA . VAL A 1 84 ? 10.301 -8.620 -29.100 1.00 90.06 84 VAL A CA 1
ATOM 620 C C . VAL A 1 84 ? 9.750 -9.827 -29.851 1.00 90.06 84 VAL A C 1
ATOM 622 O O . VAL A 1 84 ? 9.953 -9.919 -31.053 1.00 90.06 84 VAL A O 1
ATOM 625 N N . TRP A 1 85 ? 9.005 -10.709 -29.182 1.00 89.06 85 TRP A N 1
ATOM 626 C CA . TRP A 1 85 ? 8.417 -11.901 -29.800 1.00 89.06 85 TRP A CA 1
ATOM 627 C C . TRP A 1 85 ? 7.531 -11.561 -31.005 1.00 89.06 85 TRP A C 1
ATOM 629 O O . TRP A 1 85 ? 7.668 -12.151 -32.076 1.00 89.06 85 TRP A O 1
ATOM 639 N N . ILE A 1 86 ? 6.641 -10.580 -30.835 1.00 83.50 86 ILE A N 1
ATOM 640 C CA . ILE A 1 86 ? 5.745 -10.100 -31.891 1.00 83.50 86 ILE A CA 1
ATOM 641 C C . ILE A 1 86 ? 6.545 -9.385 -32.988 1.00 83.50 86 ILE A C 1
ATOM 643 O O . ILE A 1 86 ? 6.281 -9.596 -34.165 1.00 83.50 86 ILE A O 1
ATOM 647 N N . GLY A 1 87 ? 7.537 -8.571 -32.621 1.00 81.62 87 GLY A N 1
ATOM 648 C CA . GLY A 1 87 ? 8.352 -7.806 -33.566 1.00 81.62 87 GLY A CA 1
ATOM 649 C C . GLY A 1 87 ? 9.271 -8.668 -34.430 1.00 81.62 87 GLY A C 1
ATOM 650 O O . GLY A 1 87 ? 9.531 -8.314 -35.575 1.00 81.62 87 GLY A O 1
ATOM 651 N N . THR A 1 88 ? 9.745 -9.807 -33.920 1.00 78.00 88 THR A N 1
ATOM 652 C CA . THR A 1 88 ? 10.568 -10.752 -34.694 1.00 78.00 88 THR A CA 1
ATOM 653 C C . THR A 1 88 ? 9.746 -11.670 -35.589 1.00 78.00 88 THR A C 1
ATOM 655 O O . THR A 1 88 ? 10.293 -12.248 -36.523 1.00 78.00 88 THR A O 1
ATOM 658 N N . ALA A 1 89 ? 8.441 -11.797 -35.341 1.00 71.69 89 ALA A N 1
ATOM 659 C CA . ALA A 1 89 ? 7.521 -12.507 -36.219 1.00 71.69 89 ALA A CA 1
ATOM 660 C C . ALA A 1 89 ? 7.138 -11.619 -37.418 1.00 71.69 89 ALA A C 1
ATOM 662 O O . ALA A 1 89 ? 5.972 -11.276 -37.615 1.00 71.69 89 ALA A O 1
ATOM 663 N N . LEU A 1 90 ? 8.130 -11.211 -38.217 1.00 62.00 90 LEU A N 1
ATOM 664 C CA . LEU A 1 90 ? 7.850 -10.652 -39.535 1.00 62.00 90 LEU A CA 1
ATOM 665 C C . LEU A 1 90 ? 7.187 -11.751 -40.382 1.00 62.00 90 LEU A C 1
ATOM 667 O O . LEU A 1 90 ? 7.699 -12.871 -40.416 1.00 62.00 90 LEU A O 1
ATOM 671 N N . PRO A 1 91 ? 6.076 -11.468 -41.085 1.00 62.66 91 PRO A N 1
ATOM 672 C CA . PRO A 1 91 ? 5.556 -12.387 -42.083 1.00 62.66 91 PRO A CA 1
ATOM 673 C C . PRO A 1 91 ? 6.662 -12.681 -43.101 1.00 62.66 91 PRO A C 1
ATOM 675 O O . PRO A 1 91 ? 7.279 -11.748 -43.618 1.00 62.66 91 PRO A O 1
ATOM 678 N N . GLU A 1 92 ? 6.858 -13.958 -43.427 1.00 58.28 92 GLU A N 1
ATOM 679 C CA . GLU A 1 92 ? 7.832 -14.496 -44.401 1.00 58.28 92 GLU A CA 1
ATOM 680 C C . GLU A 1 92 ? 7.790 -13.794 -45.788 1.00 58.28 92 GLU A C 1
ATOM 682 O O . GLU A 1 92 ? 8.637 -14.027 -46.642 1.00 58.28 92 GLU A O 1
ATOM 687 N N . GLY A 1 93 ? 6.807 -12.918 -46.033 1.00 54.03 93 GLY A N 1
ATOM 688 C CA . GLY A 1 93 ? 6.641 -12.125 -47.252 1.00 54.03 93 GLY A CA 1
ATOM 689 C C . GLY A 1 93 ? 7.365 -10.772 -47.299 1.00 54.03 93 GLY A C 1
ATOM 690 O O . GLY A 1 93 ? 7.333 -10.144 -48.353 1.00 54.03 93 GLY A O 1
ATOM 691 N N . LEU A 1 94 ? 8.010 -10.299 -46.220 1.00 53.31 94 LEU A N 1
ATOM 692 C CA . LEU A 1 94 ? 8.863 -9.089 -46.270 1.00 53.31 94 LEU A CA 1
ATOM 693 C C . LEU A 1 94 ? 10.352 -9.388 -46.484 1.00 53.31 94 LEU A C 1
ATOM 695 O O . LEU A 1 94 ? 11.127 -8.472 -46.743 1.00 53.31 94 LEU A O 1
ATOM 699 N N . SER A 1 95 ? 10.754 -10.658 -46.469 1.00 51.00 95 SER A N 1
ATOM 700 C CA . SER A 1 95 ? 12.081 -11.093 -46.920 1.00 51.00 95 SER A CA 1
ATOM 701 C C . SER A 1 95 ? 12.112 -11.268 -48.442 1.00 51.00 95 SER A C 1
ATOM 703 O O . SER A 1 95 ? 12.638 -12.247 -48.963 1.00 51.00 95 SER A O 1
ATOM 705 N N . GLY A 1 96 ? 11.526 -10.320 -49.178 1.00 50.69 96 GLY A N 1
ATOM 706 C CA . GLY A 1 96 ? 11.818 -10.169 -50.596 1.00 50.69 96 GLY A CA 1
ATOM 707 C C . GLY A 1 96 ? 13.284 -9.775 -50.722 1.00 50.69 96 GLY A C 1
ATOM 708 O O . GLY A 1 96 ? 13.712 -8.813 -50.089 1.00 50.69 96 GLY A O 1
ATOM 709 N N . SER A 1 97 ? 14.052 -10.552 -51.487 1.00 54.09 97 SER A N 1
ATOM 710 C CA . SER A 1 97 ? 15.446 -10.288 -51.862 1.00 54.09 97 SER A CA 1
ATOM 711 C C . SER A 1 97 ? 15.731 -8.784 -51.933 1.00 54.09 97 SER A C 1
ATOM 713 O O . SER A 1 97 ? 15.165 -8.090 -52.784 1.00 54.09 97 SER A O 1
ATOM 715 N N . GLY A 1 98 ? 16.562 -8.303 -51.003 1.00 55.66 98 GLY A N 1
ATOM 716 C CA . GLY A 1 98 ? 16.757 -6.896 -50.635 1.00 55.66 98 GLY A CA 1
ATOM 717 C C . GLY A 1 98 ? 17.401 -5.989 -51.684 1.00 55.66 98 GLY A C 1
ATOM 718 O O . GLY A 1 98 ? 18.078 -5.038 -51.319 1.00 55.66 98 GLY A O 1
ATOM 719 N N . GLU A 1 99 ? 17.190 -6.255 -52.968 1.00 53.94 99 GLU A N 1
ATOM 720 C CA . GLU A 1 99 ? 17.691 -5.434 -54.066 1.00 53.94 99 GLU A CA 1
ATOM 721 C C . GLU A 1 99 ? 16.536 -4.935 -54.944 1.00 53.94 99 GLU A C 1
ATOM 723 O O . GLU A 1 99 ? 16.389 -3.732 -55.125 1.00 53.94 99 GLU A O 1
ATOM 728 N N . ALA A 1 100 ? 15.617 -5.811 -55.370 1.00 52.41 100 ALA A N 1
ATOM 729 C CA . ALA A 1 100 ? 14.494 -5.421 -56.232 1.00 52.41 100 ALA A CA 1
ATOM 730 C C . ALA A 1 100 ? 13.416 -4.593 -55.507 1.00 52.41 100 ALA A C 1
ATOM 732 O O . ALA A 1 100 ? 12.914 -3.616 -56.055 1.00 52.41 100 ALA A O 1
ATOM 733 N N . ALA A 1 101 ? 13.080 -4.946 -54.261 1.00 56.12 101 ALA A N 1
ATOM 734 C CA . ALA A 1 101 ? 12.087 -4.206 -53.476 1.00 56.12 101 ALA A CA 1
ATOM 735 C C . ALA A 1 101 ? 12.601 -2.823 -53.036 1.00 56.12 101 ALA A C 1
ATOM 737 O O . ALA A 1 101 ? 11.821 -1.884 -52.916 1.00 56.12 101 ALA A O 1
ATOM 738 N N . TYR A 1 102 ? 13.916 -2.694 -52.842 1.00 59.72 102 TYR A N 1
ATOM 739 C CA . TYR A 1 102 ? 14.568 -1.424 -52.528 1.00 59.72 102 TYR A CA 1
ATOM 740 C C . TYR A 1 102 ? 14.709 -0.537 -53.778 1.00 59.72 102 TYR A C 1
ATOM 742 O O . TYR A 1 102 ? 14.501 0.671 -53.696 1.00 59.72 102 TYR A O 1
ATOM 750 N N . LEU A 1 103 ? 14.977 -1.126 -54.955 1.00 55.44 103 LEU A N 1
ATOM 751 C CA . LEU A 1 103 ? 15.019 -0.394 -56.229 1.00 55.44 103 LEU A CA 1
ATOM 752 C C . LEU A 1 103 ? 13.657 0.204 -56.613 1.00 55.44 103 LEU A C 1
ATOM 754 O O . LEU A 1 103 ? 13.605 1.324 -57.114 1.00 55.44 103 LEU A O 1
ATOM 758 N N . VAL A 1 104 ? 12.567 -0.533 -56.361 1.00 60.38 104 VAL A N 1
ATOM 759 C CA . VAL A 1 104 ? 11.187 -0.099 -56.648 1.00 60.38 104 VAL A CA 1
ATOM 760 C C . VAL A 1 104 ? 10.806 1.168 -55.874 1.00 60.38 104 VAL A C 1
ATOM 762 O O . VAL A 1 104 ? 10.051 1.981 -56.401 1.00 60.38 104 VAL A O 1
ATOM 765 N N . ASP A 1 105 ? 11.328 1.343 -54.657 1.00 61.97 105 ASP A N 1
ATOM 766 C CA . ASP A 1 105 ? 10.979 2.479 -53.793 1.00 61.97 105 ASP A CA 1
ATOM 767 C C . ASP A 1 105 ? 11.876 3.709 -54.033 1.00 61.97 105 ASP A C 1
ATOM 769 O O . ASP A 1 105 ? 11.425 4.844 -53.887 1.00 61.97 105 ASP A O 1
ATOM 773 N N . ILE A 1 106 ? 13.140 3.512 -54.438 1.00 65.88 106 ILE A N 1
ATOM 774 C CA . ILE A 1 106 ? 14.113 4.614 -54.585 1.00 65.88 106 ILE A CA 1
ATOM 775 C C . ILE A 1 106 ? 14.241 5.134 -56.026 1.00 65.88 106 ILE A C 1
ATOM 777 O O . ILE A 1 106 ? 14.453 6.332 -56.209 1.00 65.88 106 ILE A O 1
ATOM 781 N N . THR A 1 107 ? 14.087 4.284 -57.045 1.00 61.44 107 THR A N 1
ATOM 782 C CA . THR A 1 107 ? 14.217 4.665 -58.467 1.00 61.44 107 THR A CA 1
ATOM 783 C C . THR A 1 107 ? 13.296 3.798 -59.333 1.00 61.44 107 THR A C 1
ATOM 785 O O . THR A 1 107 ? 13.750 2.812 -59.930 1.00 61.44 107 THR A O 1
ATOM 788 N N . PRO A 1 108 ? 11.991 4.113 -59.411 1.00 59.78 108 PRO A N 1
ATOM 789 C CA . PRO A 1 108 ? 11.036 3.335 -60.199 1.00 59.78 108 PRO A CA 1
ATOM 790 C C . PRO A 1 108 ? 11.408 3.253 -61.691 1.00 59.78 108 PRO A C 1
ATOM 792 O O . PRO A 1 108 ? 11.069 2.278 -62.356 1.00 59.78 108 PRO A O 1
ATOM 795 N N . GLU A 1 109 ? 12.149 4.228 -62.219 1.00 61.06 109 GLU A N 1
ATOM 796 C CA . GLU A 1 109 ? 12.645 4.277 -63.598 1.00 61.06 109 GLU A CA 1
ATOM 797 C C . GLU A 1 109 ? 13.659 3.175 -63.949 1.00 61.06 109 GLU A C 1
ATOM 799 O O . GLU A 1 109 ? 13.667 2.707 -65.086 1.00 61.06 109 GLU A O 1
ATOM 804 N N . ALA A 1 110 ? 14.446 2.689 -62.984 1.00 62.62 110 ALA A N 1
ATOM 805 C CA . ALA A 1 110 ? 15.450 1.645 -63.220 1.00 62.62 110 ALA A CA 1
ATOM 806 C C . ALA A 1 110 ? 14.818 0.258 -63.458 1.00 62.62 110 ALA A C 1
ATOM 808 O O . ALA A 1 110 ? 15.390 -0.595 -64.135 1.00 62.62 110 ALA A O 1
ATOM 809 N N . VAL A 1 111 ? 13.600 0.037 -62.947 1.00 59.12 111 VAL A N 1
ATOM 810 C CA . VAL A 1 111 ? 12.831 -1.199 -63.176 1.00 59.12 111 VAL A CA 1
ATOM 811 C C . VAL A 1 111 ? 12.320 -1.274 -64.619 1.00 59.12 111 VAL A C 1
ATOM 813 O O . VAL A 1 111 ? 12.277 -2.357 -65.202 1.00 59.12 111 VAL A O 1
ATOM 816 N N . PHE A 1 112 ? 11.969 -0.132 -65.219 1.00 60.25 112 PHE A N 1
ATOM 817 C CA . PHE A 1 112 ? 11.528 -0.077 -66.616 1.00 60.25 112 PHE A CA 1
ATOM 818 C C . PHE A 1 112 ? 12.682 -0.271 -67.605 1.00 60.25 112 PHE A C 1
ATOM 820 O O . PHE A 1 112 ? 12.463 -0.830 -68.676 1.00 60.25 112 PHE A O 1
ATOM 827 N N . GLU A 1 113 ? 13.902 0.133 -67.241 1.00 61.34 113 GLU A N 1
ATOM 828 C CA . GLU A 1 113 ? 15.095 -0.061 -68.073 1.00 61.34 113 GLU A CA 1
ATOM 829 C C . GLU A 1 113 ? 15.522 -1.539 -68.120 1.00 61.34 113 GLU A C 1
ATOM 831 O O . GLU A 1 113 ? 15.844 -2.056 -69.186 1.00 61.34 113 GLU A O 1
ATOM 836 N N . LEU A 1 114 ? 15.401 -2.265 -67.000 1.00 61.38 114 LEU A N 1
ATOM 837 C CA . LEU A 1 114 ? 15.693 -3.704 -66.935 1.00 61.38 114 LEU A CA 1
ATOM 838 C C . LEU A 1 114 ? 14.622 -4.581 -67.618 1.00 61.38 114 LEU A C 1
ATOM 840 O O . LEU A 1 114 ? 14.910 -5.695 -68.045 1.00 61.38 114 LEU A O 1
ATOM 844 N N . ALA A 1 115 ? 13.382 -4.092 -67.723 1.00 61.59 115 ALA A N 1
ATOM 845 C CA . ALA A 1 115 ? 12.287 -4.779 -68.414 1.00 61.59 115 ALA A CA 1
ATOM 846 C C . ALA A 1 115 ? 12.248 -4.510 -69.934 1.00 61.59 115 ALA A C 1
ATOM 848 O O . ALA A 1 115 ? 11.451 -5.132 -70.636 1.00 61.59 115 ALA A O 1
ATOM 849 N N . GLY A 1 116 ? 13.068 -3.579 -70.432 1.00 56.34 116 GLY A N 1
ATOM 850 C CA . GLY A 1 116 ? 13.111 -3.166 -71.837 1.00 56.34 116 GLY A CA 1
ATOM 851 C C . GLY A 1 116 ? 14.162 -3.869 -72.703 1.00 56.34 116 GLY A C 1
ATOM 852 O O . GLY A 1 116 ? 14.196 -3.603 -73.901 1.00 56.34 116 GLY A O 1
ATOM 853 N N . ASP A 1 117 ? 15.002 -4.738 -72.129 1.00 56.91 117 ASP A N 1
ATOM 854 C CA . ASP A 1 117 ? 16.092 -5.432 -72.838 1.00 56.91 117 ASP A CA 1
ATOM 855 C C . ASP A 1 117 ? 15.769 -6.919 -73.107 1.00 56.91 117 ASP A C 1
ATOM 857 O O . ASP A 1 117 ? 16.467 -7.827 -72.653 1.00 56.91 117 ASP A O 1
ATOM 861 N N . PHE A 1 118 ? 14.667 -7.159 -73.833 1.00 53.84 118 PHE A N 1
ATOM 862 C CA . PHE A 1 118 ? 14.368 -8.409 -74.551 1.00 53.84 118 PHE A CA 1
ATOM 863 C C . PHE A 1 118 ? 13.721 -8.115 -75.908 1.00 53.84 118 PHE A C 1
ATOM 865 O O . PHE A 1 118 ? 12.755 -7.318 -75.946 1.00 53.84 118 PHE A O 1
#

Solvent-accessible surface area (backbone atoms only — not comparable to full-atom values): 7229 Å² total; per-residue (Å²): 143,84,69,73,70,67,74,58,73,61,48,62,64,56,53,52,54,44,65,76,56,66,80,80,78,55,71,69,56,53,52,49,52,51,54,51,49,57,59,46,49,57,53,52,51,55,51,51,54,52,60,71,70,46,75,82,70,49,73,67,55,50,50,40,58,71,61,61,36,71,68,39,53,54,50,52,51,49,51,50,54,50,50,50,58,58,65,70,59,62,64,83,80,72,74,56,66,86,54,65,68,52,38,57,75,77,43,58,68,60,59,56,58,70,69,64,79,121

Nearest PDB structures (foldseek):
  6esi-assembly1_D  TM=2.776E-01  e=7.192E+00  Xenopus laevis